Protein AF-A0A2N2M6B9-F1 (afdb_monomer_lite)

pLDDT: mean 83.72, std 13.04, range [45.19, 97.81]

Foldseek 3Di:
DDDDDDDDDDDDDDDDPVRVVVVCCVPVVVVVVVVVVVVVVVVVVCLVCLQPPACAFDPALDDDDQPPQAWFQDPPPRAIAHDDPPFPCPPQAGQDAGRHHRDTDRGDHDDPVVNNVRSVVRVVVVVPPPPPPPPDVVRVVVVVVVVVVVD

Sequence (151 aa):
SGEKFTTPARHMNFVSPEEEAAGMKNIVGPIILLLVGIMVVVGLAQFAVMRKRNPNGVAPGTQRNYGYAGGSICKHCGRPTPRHVWGFNIAIGKFDRCENCGKWSVMQAASYEILRAAEISEQTTESNNPNFNEKTDEEKLRELIDKSKYD

Secondary structure (DSSP, 8-state):
-PPPPPPPPPP-----HHHHHHHHHHHHHHHHHHHHHHHHHHHHHHHHHHHHS-SS-S-TTPPPP--TT-EEE-TTT--EEEPPTTSEE-SSSEEEE-TTT--EEEE--B-HHHHHHHHHHHHHHHHTS--TTS--HHHHHHHHHHHHT--

Structure (mmCIF, N/CA/C/O backbone):
data_AF-A0A2N2M6B9-F1
#
_entry.id   AF-A0A2N2M6B9-F1
#
loop_
_atom_site.group_PDB
_atom_site.id
_atom_site.type_symbol
_atom_site.label_atom_id
_atom_site.label_alt_id
_atom_site.label_comp_id
_atom_site.label_asym_id
_atom_site.label_entity_id
_atom_site.label_seq_id
_atom_site.pdbx_PDB_ins_code
_atom_site.Cartn_x
_atom_site.Cartn_y
_atom_site.Cartn_z
_atom_site.occupancy
_atom_site.B_iso_or_equiv
_atom_site.auth_seq_id
_atom_site.auth_comp_id
_atom_site.auth_asym_id
_atom_site.auth_atom_id
_atom_site.pdbx_PDB_model_num
ATOM 1 N N . SER A 1 1 ? -16.793 9.013 73.197 1.00 55.62 1 SER A N 1
ATOM 2 C CA . SER A 1 1 ? -17.872 9.893 72.711 1.00 55.62 1 SER A CA 1
ATOM 3 C C . SER A 1 1 ? -17.792 9.913 71.196 1.00 55.62 1 SER A C 1
ATOM 5 O O . SER A 1 1 ? -16.694 10.120 70.700 1.00 55.62 1 SER A O 1
ATOM 7 N N . GLY A 1 2 ? -18.861 9.570 70.474 1.00 71.81 2 GLY A N 1
ATOM 8 C CA . GLY A 1 2 ? -18.857 9.524 69.006 1.00 71.81 2 GLY A CA 1
ATOM 9 C C . GLY A 1 2 ? -19.469 10.796 68.430 1.00 71.81 2 GLY A C 1
ATOM 10 O O . GLY A 1 2 ? -20.611 11.113 68.753 1.00 71.81 2 GLY A O 1
ATOM 11 N N . GLU A 1 3 ? -18.717 11.518 67.606 1.00 75.06 3 GLU A N 1
ATOM 12 C CA . GLU A 1 3 ? -19.175 12.744 66.951 1.00 75.06 3 GLU A CA 1
ATOM 13 C C . GLU A 1 3 ? -19.820 12.401 65.600 1.00 75.06 3 GLU A C 1
ATOM 15 O O . GLU A 1 3 ? -19.272 11.624 64.816 1.00 75.06 3 GLU A O 1
AT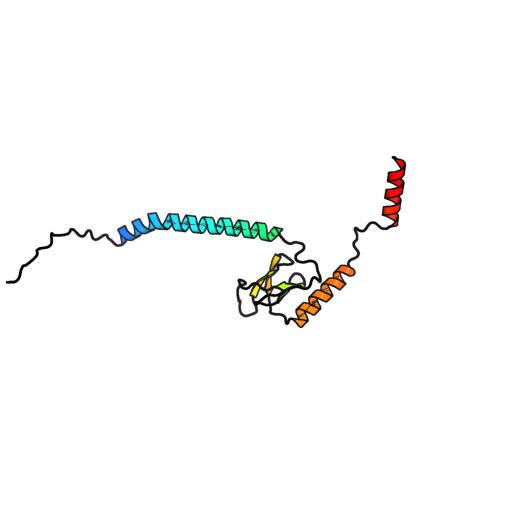OM 20 N N . LYS A 1 4 ? -21.025 12.923 65.346 1.00 79.88 4 LYS A N 1
ATOM 21 C CA . LYS A 1 4 ? -21.753 12.715 64.088 1.00 79.88 4 LYS A CA 1
ATOM 22 C C . LYS A 1 4 ? -21.614 13.962 63.225 1.00 79.88 4 LYS A C 1
ATOM 24 O O . LYS A 1 4 ? -22.068 15.029 63.623 1.00 79.88 4 LYS A O 1
ATOM 29 N N . PHE A 1 5 ? -21.064 13.803 62.027 1.00 78.38 5 PHE A N 1
ATOM 30 C CA . PHE A 1 5 ? -21.026 14.855 61.017 1.00 78.38 5 PHE A CA 1
ATOM 31 C C . PHE A 1 5 ? -22.211 14.692 60.065 1.00 78.38 5 PHE A C 1
ATOM 33 O O . PHE A 1 5 ? -22.353 13.662 59.405 1.00 78.38 5 PHE A O 1
ATOM 40 N N . THR A 1 6 ? -23.077 15.701 59.999 1.00 79.88 6 THR A N 1
ATOM 41 C CA . THR A 1 6 ? -24.170 15.768 59.027 1.00 79.88 6 THR A CA 1
ATOM 42 C C . THR A 1 6 ? -23.665 16.443 57.757 1.00 79.88 6 THR A C 1
ATOM 44 O O . THR A 1 6 ? -23.203 17.582 57.768 1.00 79.88 6 THR A O 1
ATOM 47 N N . THR A 1 7 ? -23.702 15.725 56.638 1.00 83.44 7 THR A N 1
ATOM 48 C CA . THR A 1 7 ? -23.338 16.284 55.332 1.00 83.44 7 THR A CA 1
ATOM 49 C C . THR A 1 7 ? -24.517 17.091 54.779 1.00 83.44 7 THR A C 1
ATOM 51 O O . THR A 1 7 ? -25.661 16.646 54.899 1.00 83.44 7 THR A O 1
ATOM 54 N N . PRO A 1 8 ? -24.281 18.268 54.173 1.00 85.19 8 PRO A N 1
ATOM 55 C CA . PRO A 1 8 ? -25.346 19.047 53.554 1.00 85.19 8 PRO A CA 1
ATOM 56 C C . PRO A 1 8 ? -25.994 18.271 52.403 1.00 85.19 8 PRO A C 1
ATOM 58 O O . PRO A 1 8 ? -25.311 17.590 51.632 1.00 85.19 8 PRO A O 1
ATOM 61 N N . ALA A 1 9 ? -27.318 18.391 52.288 1.00 83.56 9 ALA A N 1
ATOM 62 C CA . ALA A 1 9 ? -28.088 17.751 51.230 1.00 83.56 9 ALA A CA 1
ATOM 63 C C . ALA A 1 9 ? -27.604 18.234 49.853 1.00 83.56 9 ALA A C 1
ATOM 65 O O . ALA A 1 9 ? -27.517 19.437 49.602 1.00 83.56 9 ALA A O 1
ATOM 66 N N . ARG A 1 10 ? -27.279 17.296 48.957 1.00 85.88 10 ARG A N 1
ATOM 67 C CA . ARG A 1 10 ? -26.927 17.602 47.567 1.00 85.88 10 ARG A CA 1
ATOM 68 C C . ARG A 1 10 ? -28.112 17.317 46.662 1.00 85.88 10 ARG A C 1
ATOM 70 O O . ARG A 1 10 ? -28.660 16.219 46.689 1.00 85.88 10 ARG A O 1
ATOM 77 N N . HIS A 1 11 ? -28.458 18.287 45.826 1.00 83.81 11 HIS A N 1
ATOM 78 C CA . HIS A 1 11 ? -29.361 18.054 44.709 1.00 83.81 11 HIS A CA 1
ATOM 79 C C . HIS A 1 11 ? -28.624 17.257 43.635 1.00 83.81 11 HIS A C 1
ATOM 81 O O . HIS A 1 11 ? -27.579 17.685 43.146 1.00 83.81 11 HIS A O 1
ATOM 87 N N . MET A 1 12 ? -29.166 16.093 43.289 1.00 81.69 12 MET A N 1
ATOM 88 C CA . MET A 1 12 ? -28.725 15.324 42.133 1.00 81.69 12 MET A CA 1
ATOM 89 C C . MET A 1 12 ? -29.750 15.525 41.024 1.00 81.69 12 MET A C 1
ATOM 91 O O . MET A 1 12 ? -30.910 15.146 41.175 1.00 81.69 12 MET A O 1
ATOM 95 N N . ASN A 1 13 ? -29.322 16.160 39.935 1.00 81.69 13 ASN A N 1
ATOM 96 C CA . ASN A 1 13 ? -30.120 16.255 38.722 1.00 81.69 13 ASN A CA 1
ATOM 97 C C . ASN A 1 13 ? -29.827 15.009 37.895 1.00 81.69 13 ASN A C 1
ATOM 99 O O . ASN A 1 13 ? -28.758 14.894 37.298 1.00 81.69 13 ASN A O 1
ATOM 103 N N . PHE A 1 14 ? -30.757 14.062 37.920 1.00 84.56 14 PHE A N 1
ATOM 104 C CA . PHE A 1 14 ? -30.699 12.890 37.061 1.00 84.56 14 PHE A CA 1
ATOM 105 C C . PHE A 1 14 ? -31.186 13.304 35.680 1.00 84.56 14 PHE A C 1
ATOM 107 O O . PHE A 1 14 ? -32.337 13.705 35.519 1.00 84.56 14 PHE A O 1
ATOM 114 N N . VAL A 1 15 ? -30.273 13.275 34.717 1.00 86.31 15 VAL A N 1
ATOM 115 C CA . VAL A 1 15 ? -30.565 13.595 33.323 1.00 86.31 15 VAL A CA 1
ATOM 116 C C . VAL A 1 15 ? -31.123 12.341 32.664 1.00 86.31 15 VAL A C 1
ATOM 118 O O . VAL A 1 15 ? -30.683 11.226 32.956 1.00 86.31 15 VAL A O 1
ATOM 121 N N . SER A 1 16 ? -32.132 12.510 31.817 1.00 88.81 16 SER A N 1
ATOM 122 C CA . SER A 1 16 ? -32.703 11.385 31.081 1.00 88.81 16 SER A CA 1
ATOM 123 C C . SER A 1 16 ? -31.729 10.887 29.995 1.00 88.81 16 SER A C 1
ATOM 125 O O . SER A 1 16 ? -30.967 11.688 29.441 1.00 88.81 16 SER A O 1
ATOM 127 N N . PRO A 1 17 ? -31.730 9.587 29.644 1.00 86.31 17 PRO A N 1
ATOM 128 C CA . PRO A 1 17 ? -30.881 9.059 28.573 1.00 86.31 17 PRO A CA 1
ATOM 129 C C . PRO A 1 17 ? -31.068 9.788 27.234 1.00 86.31 17 PRO A C 1
ATOM 131 O O . PRO A 1 17 ? -30.128 9.912 26.448 1.00 86.31 17 PRO A O 1
ATOM 134 N N . GLU A 1 18 ? -32.274 10.291 26.967 1.00 87.56 18 GLU A N 1
ATOM 135 C CA . GLU A 1 18 ? -32.600 11.046 25.761 1.00 87.56 18 GLU A CA 1
ATOM 136 C C . GLU A 1 18 ? -31.902 12.416 25.736 1.00 87.56 18 GLU A C 1
ATOM 138 O O . GLU A 1 18 ? -31.375 12.825 24.697 1.00 87.56 18 GLU A O 1
ATOM 143 N N . GLU A 1 19 ? -31.853 13.108 26.877 1.00 86.69 19 GLU A N 1
ATOM 144 C CA . GLU A 1 19 ? -31.159 14.391 27.036 1.00 86.69 19 GLU A CA 1
ATOM 145 C C . GLU A 1 19 ? -29.635 14.226 26.957 1.00 86.69 19 GLU A C 1
ATOM 147 O O . GLU A 1 19 ? -28.959 15.020 26.293 1.00 86.69 19 GLU A O 1
ATOM 152 N N . GLU A 1 20 ? -29.090 13.162 27.554 1.00 86.44 20 GLU A N 1
ATOM 153 C CA . GLU A 1 20 ? -27.667 12.826 27.437 1.00 86.44 20 GLU A CA 1
ATOM 154 C C . GLU A 1 20 ? -27.284 12.515 25.986 1.00 86.44 20 GLU A C 1
ATOM 156 O O . GLU A 1 20 ? -26.296 13.046 25.467 1.00 86.44 20 GLU A O 1
ATOM 161 N N . ALA A 1 21 ? -28.088 11.704 25.292 1.00 87.75 21 ALA A N 1
ATOM 162 C CA . ALA A 1 21 ? -27.850 11.352 23.897 1.00 87.75 21 ALA A CA 1
ATOM 163 C C . ALA A 1 21 ? -27.935 12.575 22.971 1.00 87.75 21 ALA A C 1
ATOM 165 O O . ALA A 1 21 ? -27.116 12.717 22.057 1.00 87.75 21 ALA A O 1
ATOM 166 N N . ALA A 1 22 ? -28.889 13.479 23.209 1.00 88.19 22 ALA A N 1
ATOM 167 C CA . ALA A 1 22 ? -29.026 14.713 22.443 1.00 88.19 22 ALA A CA 1
ATOM 168 C C . ALA A 1 22 ? -27.815 15.641 22.637 1.00 88.19 22 ALA A C 1
ATOM 170 O O . ALA A 1 22 ? -27.248 16.128 21.653 1.00 88.19 22 ALA A O 1
ATOM 171 N N . GLY A 1 23 ? -27.376 15.840 23.885 1.00 87.31 23 GLY A N 1
ATOM 172 C CA . GLY A 1 23 ? -26.180 16.624 24.200 1.00 87.31 23 GLY A CA 1
ATOM 173 C C . GLY A 1 23 ? -24.919 16.026 23.574 1.00 87.31 23 GLY A C 1
ATOM 174 O O . GLY A 1 23 ? -24.168 16.721 22.885 1.00 87.31 23 GLY A O 1
ATOM 175 N N . MET A 1 24 ? -24.735 14.712 23.722 1.00 91.94 24 MET A N 1
ATOM 176 C CA . MET A 1 24 ? -23.613 13.979 23.139 1.00 91.94 24 MET A CA 1
ATOM 177 C C . MET A 1 24 ? -23.587 14.114 21.614 1.00 91.94 24 MET A C 1
ATOM 179 O O . MET A 1 24 ? -22.551 14.435 21.038 1.00 91.94 24 MET A O 1
ATOM 183 N N . LYS A 1 25 ? -24.728 13.923 20.942 1.00 94.56 25 LYS A N 1
ATOM 184 C CA . LYS A 1 25 ? -24.829 14.018 19.480 1.00 94.56 25 LYS A CA 1
ATOM 185 C C . LYS A 1 25 ? -24.473 15.413 18.969 1.00 94.56 25 LYS A C 1
ATOM 187 O O . LYS A 1 25 ? -23.769 15.523 17.967 1.00 94.56 25 LYS A O 1
ATOM 192 N N . ASN A 1 26 ? -24.927 16.462 19.649 1.00 93.50 26 ASN A N 1
ATOM 193 C CA . ASN A 1 26 ? -24.697 17.842 19.222 1.00 93.50 26 ASN A CA 1
ATOM 194 C C . ASN A 1 26 ? -23.243 18.294 19.407 1.00 93.50 26 ASN A C 1
ATOM 196 O O . ASN A 1 26 ? -22.783 19.162 18.669 1.00 93.50 26 ASN A O 1
ATOM 200 N N . ILE A 1 27 ? -22.513 17.697 20.353 1.00 92.81 27 ILE A N 1
ATOM 201 C CA . ILE A 1 27 ? -21.103 18.019 20.610 1.00 92.81 27 ILE A CA 1
ATOM 202 C C . ILE A 1 27 ? -20.178 17.089 19.818 1.00 92.81 27 ILE A C 1
ATOM 204 O O . ILE A 1 27 ? -19.312 17.542 19.074 1.00 92.81 27 ILE A O 1
ATOM 208 N N . VAL A 1 28 ? -20.364 15.776 19.945 1.00 96.25 28 VAL A N 1
ATOM 209 C CA . VAL A 1 28 ? -19.474 14.769 19.351 1.00 96.25 28 VAL A CA 1
ATOM 210 C C . VAL A 1 28 ? -19.726 14.609 17.852 1.00 96.25 28 VAL A C 1
ATOM 212 O O . VAL A 1 28 ? -18.781 14.420 17.087 1.00 96.25 28 VAL A O 1
ATOM 215 N N . GLY A 1 29 ? -20.977 14.741 17.405 1.00 96.31 29 GLY A N 1
ATOM 216 C CA . GLY A 1 29 ? -21.361 14.649 15.995 1.00 96.31 29 GLY A CA 1
ATOM 217 C C . GLY A 1 29 ? -20.556 15.561 15.060 1.00 96.31 29 GLY A C 1
ATOM 218 O O . GLY A 1 29 ? -19.939 15.041 14.127 1.00 96.31 29 GLY A O 1
ATOM 219 N N . PRO A 1 30 ? -20.499 16.890 15.283 1.00 96.81 30 PRO A N 1
ATOM 220 C CA . PRO A 1 30 ? -19.727 17.785 14.421 1.00 96.81 30 PRO A CA 1
ATOM 221 C C . PRO A 1 30 ? -18.219 17.518 14.482 1.00 96.81 30 PRO A C 1
ATOM 223 O O . PRO A 1 30 ? -17.545 17.661 13.465 1.00 96.81 30 PRO A O 1
ATOM 226 N N . ILE A 1 31 ? -17.686 17.078 15.628 1.00 97.25 31 ILE A N 1
ATOM 227 C CA . ILE A 1 31 ? -16.266 16.718 15.761 1.00 97.25 31 ILE A CA 1
ATOM 228 C C . ILE A 1 31 ? -15.945 15.497 14.893 1.00 97.25 31 ILE A C 1
ATOM 230 O O . ILE A 1 31 ? -14.998 15.533 14.109 1.00 97.25 31 ILE A O 1
ATOM 234 N N . ILE A 1 32 ? -16.751 14.434 14.983 1.00 97.06 32 ILE A N 1
ATOM 235 C CA . ILE A 1 32 ? -16.582 13.241 14.142 1.00 97.06 32 ILE A CA 1
ATOM 236 C C . ILE A 1 32 ? -16.720 13.614 12.666 1.00 97.06 32 ILE A C 1
ATOM 238 O O . ILE A 1 32 ? -15.896 13.199 11.854 1.00 97.06 32 ILE A O 1
ATOM 242 N N . LEU A 1 33 ? -17.722 14.421 12.314 1.00 97.06 33 LEU A N 1
ATOM 243 C CA . LEU A 1 33 ? -17.941 14.855 10.937 1.00 97.06 33 LEU A CA 1
ATOM 244 C C . LEU A 1 33 ? -16.743 15.641 10.387 1.00 97.06 33 LEU A C 1
ATOM 246 O O . LEU A 1 33 ? -16.306 15.376 9.269 1.00 97.06 33 LEU A O 1
ATOM 250 N N . LEU A 1 34 ? -16.176 16.558 11.175 1.00 97.69 34 LEU A N 1
ATOM 251 C CA . LEU A 1 34 ? -14.967 17.296 10.814 1.00 97.69 34 LEU A CA 1
ATOM 252 C C . LEU A 1 34 ? -13.786 16.342 10.591 1.00 97.69 34 LEU A C 1
ATOM 254 O O . LEU A 1 34 ? -13.112 16.432 9.567 1.00 97.69 34 LEU A O 1
ATOM 258 N N . LEU A 1 35 ? -13.549 15.414 11.522 1.00 97.81 35 LEU A N 1
ATOM 259 C CA . LEU A 1 35 ? -12.451 14.449 11.432 1.00 97.81 35 LEU A CA 1
ATOM 260 C C . LEU A 1 35 ? -12.576 13.568 10.187 1.00 97.81 35 LEU A C 1
ATOM 262 O O . LEU A 1 35 ? -11.623 13.451 9.416 1.00 97.81 35 LEU A O 1
ATOM 266 N N . VAL A 1 36 ? -13.761 13.002 9.951 1.00 97.50 36 VAL A N 1
ATOM 267 C CA . VAL A 1 36 ? -14.047 12.206 8.751 1.00 97.50 36 VAL A CA 1
ATOM 268 C C . VAL A 1 36 ? -13.877 13.060 7.494 1.00 97.50 36 VAL A C 1
ATOM 270 O O . VAL A 1 36 ? -13.249 12.612 6.536 1.00 97.50 36 VAL A O 1
ATOM 273 N N . GLY A 1 37 ? -14.356 14.305 7.507 1.00 97.81 37 GLY A N 1
ATOM 274 C CA . GLY A 1 37 ? -14.187 15.251 6.405 1.00 97.81 37 GLY A CA 1
ATOM 275 C C . GLY A 1 37 ? -12.717 15.492 6.059 1.00 97.81 37 GLY A C 1
ATOM 276 O O . GLY A 1 37 ? -12.329 15.365 4.897 1.00 97.81 37 GLY A O 1
ATOM 277 N N . ILE A 1 38 ? -11.874 15.756 7.062 1.00 97.69 38 ILE A N 1
ATOM 278 C CA . ILE A 1 38 ? -10.426 15.932 6.878 1.00 97.69 38 ILE A CA 1
ATOM 279 C C . ILE A 1 38 ? -9.794 14.651 6.320 1.00 97.69 38 ILE A C 1
ATOM 281 O O . ILE A 1 38 ? -9.031 14.722 5.355 1.00 97.69 38 ILE A O 1
ATOM 285 N N . MET A 1 39 ? -10.130 13.479 6.869 1.00 96.50 39 MET A N 1
ATOM 286 C CA . MET A 1 39 ? -9.601 12.199 6.382 1.00 96.50 39 MET A CA 1
ATOM 287 C C . MET A 1 39 ? -9.955 11.946 4.914 1.00 96.50 39 MET A C 1
ATOM 289 O O . MET A 1 39 ? -9.097 11.508 4.147 1.00 96.50 39 MET A O 1
ATOM 293 N N . VAL A 1 40 ? -11.188 12.254 4.503 1.00 96.56 40 VAL A N 1
ATOM 294 C CA . VAL A 1 40 ? -11.626 12.119 3.108 1.00 96.56 40 VAL A CA 1
ATOM 295 C C . VAL A 1 40 ? -10.846 13.069 2.202 1.00 96.56 40 VAL A C 1
ATOM 297 O O . VAL A 1 40 ? -10.308 12.630 1.187 1.00 96.56 40 VAL A O 1
ATOM 300 N N . VAL A 1 41 ? -10.723 14.349 2.571 1.00 96.50 41 VAL A N 1
ATOM 301 C CA . VAL A 1 41 ? -9.991 15.344 1.766 1.00 96.50 41 VAL A CA 1
ATOM 302 C C . VAL A 1 41 ? -8.524 14.949 1.605 1.00 96.50 41 VAL A C 1
ATOM 304 O O . VAL A 1 41 ? -8.011 14.920 0.484 1.00 96.50 41 VAL A O 1
ATOM 307 N N . VAL A 1 42 ? -7.853 14.588 2.701 1.00 94.50 42 VAL A N 1
ATOM 308 C CA . VAL A 1 42 ? -6.454 14.145 2.669 1.00 94.50 42 VAL A CA 1
ATOM 309 C C . VAL A 1 42 ? -6.314 12.859 1.856 1.00 94.50 42 VAL A C 1
ATOM 311 O O . VAL A 1 42 ? -5.418 12.769 1.019 1.00 94.50 42 VAL A O 1
ATOM 314 N N . GLY A 1 43 ? -7.210 11.886 2.036 1.00 89.81 43 GLY A N 1
ATOM 315 C CA . GLY A 1 43 ? -7.204 10.632 1.282 1.00 89.81 43 GLY A CA 1
ATOM 316 C C . GLY A 1 43 ? -7.346 10.847 -0.227 1.00 89.81 43 GLY A C 1
ATOM 317 O O . GLY A 1 43 ? -6.579 10.282 -1.008 1.00 89.81 43 GLY A O 1
ATOM 318 N N . LEU A 1 44 ? -8.265 11.720 -0.648 1.00 90.50 44 LEU A N 1
ATOM 319 C CA . LEU A 1 44 ? -8.451 12.082 -2.056 1.00 90.50 44 LEU A CA 1
ATOM 320 C C . LEU A 1 44 ? -7.237 12.828 -2.623 1.00 90.50 44 LEU A C 1
ATOM 322 O O . LEU A 1 44 ? -6.793 12.520 -3.732 1.00 90.50 44 LEU A O 1
ATOM 326 N N . ALA A 1 45 ? -6.663 13.765 -1.863 1.00 89.12 45 ALA A N 1
ATOM 327 C CA . ALA A 1 45 ? -5.458 14.485 -2.264 1.00 89.12 45 ALA A CA 1
ATOM 328 C C . ALA A 1 45 ? -4.259 13.536 -2.431 1.00 89.12 45 ALA A C 1
ATOM 330 O O . ALA A 1 45 ? -3.590 13.564 -3.466 1.00 89.12 45 ALA A O 1
ATOM 331 N N . GLN A 1 46 ? -4.026 12.642 -1.463 1.00 83.00 46 GLN A N 1
ATOM 332 C CA . GLN A 1 46 ? -2.988 11.611 -1.541 1.00 83.00 46 GLN A CA 1
ATOM 333 C C . GLN A 1 46 ? -3.208 10.705 -2.754 1.00 83.00 46 GLN A C 1
ATOM 335 O O . GLN A 1 46 ? -2.283 10.495 -3.535 1.00 83.00 46 GLN A O 1
ATOM 340 N N . PHE A 1 47 ? -4.436 10.240 -2.986 1.00 81.00 47 PHE A N 1
ATOM 341 C CA . PHE A 1 47 ? -4.766 9.409 -4.142 1.00 81.00 47 PHE A CA 1
ATOM 342 C C . PHE A 1 47 ? -4.481 10.115 -5.480 1.00 81.00 47 PHE A C 1
ATOM 344 O O . PHE A 1 47 ? -3.887 9.520 -6.387 1.00 81.00 47 PHE A O 1
ATOM 351 N N . ALA A 1 48 ? -4.840 11.397 -5.600 1.0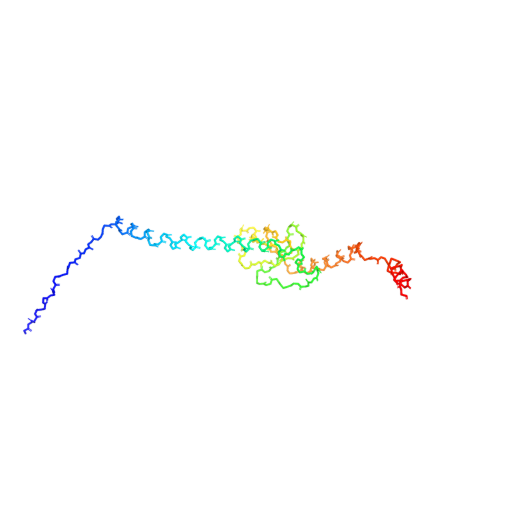0 83.00 48 ALA A N 1
ATOM 352 C CA . ALA A 1 48 ? -4.585 12.199 -6.794 1.00 83.00 48 ALA A CA 1
ATOM 353 C C . ALA A 1 48 ? -3.083 12.432 -7.041 1.00 83.00 48 ALA A C 1
ATOM 355 O O . ALA A 1 48 ? -2.612 12.272 -8.171 1.00 83.00 48 ALA A O 1
ATOM 356 N N . VAL A 1 49 ? -2.317 12.757 -5.992 1.00 78.38 49 VAL A N 1
ATOM 357 C CA . VAL A 1 49 ? -0.857 12.941 -6.070 1.00 78.38 49 VAL A CA 1
ATOM 358 C C . VAL A 1 49 ? -0.167 11.625 -6.412 1.00 78.38 49 VAL A C 1
ATOM 360 O O . VAL A 1 49 ? 0.652 11.572 -7.328 1.00 78.38 49 VAL A O 1
ATOM 363 N N . MET A 1 50 ? -0.531 10.540 -5.730 1.00 72.31 50 MET A N 1
ATOM 364 C CA . MET A 1 50 ? 0.038 9.216 -5.956 1.00 72.31 50 MET A CA 1
ATOM 365 C C . MET A 1 50 ? -0.178 8.766 -7.402 1.00 72.31 50 MET A C 1
ATOM 367 O O . MET A 1 50 ? 0.780 8.293 -8.014 1.00 72.31 50 MET A O 1
ATOM 371 N N . ARG A 1 51 ? -1.365 8.981 -7.991 1.00 66.75 51 ARG A N 1
ATOM 372 C CA . ARG A 1 51 ? -1.646 8.649 -9.402 1.00 66.75 51 ARG A CA 1
ATOM 373 C C . ARG A 1 51 ? -0.682 9.327 -10.385 1.00 66.75 51 ARG A C 1
ATOM 375 O O . ARG A 1 51 ? -0.327 8.702 -11.377 1.00 66.75 51 ARG A O 1
ATOM 382 N N . LYS A 1 52 ? -0.238 10.559 -10.112 1.00 59.94 52 LYS A N 1
ATOM 383 C CA . LYS A 1 52 ? 0.706 11.293 -10.977 1.00 59.94 52 LYS A CA 1
ATOM 384 C C . LYS A 1 52 ? 2.175 10.916 -10.752 1.00 59.94 52 LYS A C 1
ATOM 386 O O . LYS A 1 52 ? 3.001 11.205 -11.609 1.00 59.94 52 LYS A O 1
ATOM 391 N N . ARG A 1 53 ? 2.521 10.307 -9.611 1.00 56.38 53 ARG A N 1
ATOM 392 C CA . ARG A 1 53 ? 3.908 10.304 -9.125 1.00 56.38 53 ARG A CA 1
ATOM 393 C C . ARG A 1 53 ? 4.856 9.281 -9.756 1.00 56.38 53 ARG A C 1
ATOM 395 O O . ARG A 1 53 ? 6.026 9.396 -9.458 1.00 56.38 53 ARG A O 1
ATOM 402 N N . ASN A 1 54 ? 4.442 8.325 -10.592 1.00 56.94 54 ASN A N 1
ATOM 403 C CA . ASN A 1 54 ? 5.411 7.377 -11.179 1.00 56.94 54 ASN A CA 1
ATOM 404 C C . ASN A 1 54 ? 4.925 6.750 -12.496 1.00 56.94 54 ASN A C 1
ATOM 406 O O . ASN A 1 54 ? 4.387 5.644 -12.479 1.00 56.94 54 ASN A O 1
ATOM 410 N N . PRO A 1 55 ? 5.129 7.409 -13.648 1.00 52.56 55 PRO A N 1
ATOM 411 C CA . PRO A 1 55 ? 5.191 6.697 -14.921 1.00 52.56 55 PRO A CA 1
ATOM 412 C C . PRO A 1 55 ? 6.486 5.866 -15.041 1.00 52.56 55 PRO A C 1
ATOM 414 O O . PRO A 1 55 ? 6.460 4.805 -15.653 1.00 52.56 55 PRO A O 1
ATOM 417 N N . ASN A 1 56 ? 7.572 6.289 -14.373 1.00 53.66 56 ASN A N 1
ATOM 418 C CA . ASN A 1 56 ? 8.898 5.659 -14.417 1.00 53.66 56 ASN A CA 1
ATOM 419 C C . ASN A 1 56 ? 9.433 5.382 -13.001 1.00 53.66 56 ASN A C 1
ATOM 421 O O . ASN A 1 56 ? 10.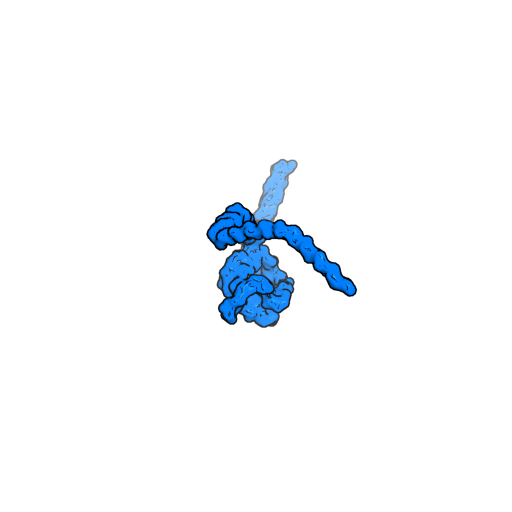479 5.903 -12.615 1.00 53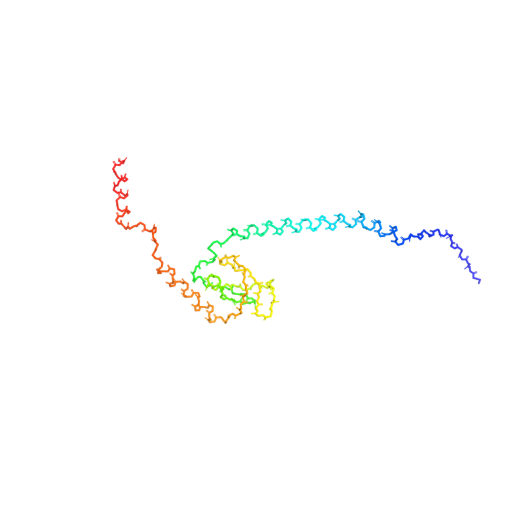.66 56 ASN A O 1
ATOM 425 N N . GLY A 1 57 ? 8.711 4.595 -12.193 1.00 65.44 57 GLY A N 1
ATOM 426 C CA . GLY A 1 57 ? 9.290 4.095 -10.939 1.00 65.44 57 GLY A CA 1
ATOM 427 C C . GLY A 1 57 ? 10.641 3.405 -11.193 1.00 65.44 57 GLY A C 1
ATOM 428 O O . GLY A 1 57 ? 10.842 2.888 -12.293 1.00 65.44 57 GLY A O 1
ATOM 429 N N . VAL A 1 58 ? 11.535 3.476 -10.191 1.00 75.44 58 VAL A N 1
ATOM 430 C CA . VAL A 1 58 ? 12.936 2.987 -10.124 1.00 75.44 58 VAL A CA 1
ATOM 431 C C . VAL A 1 58 ? 13.504 2.492 -11.457 1.00 75.44 58 VAL A C 1
ATOM 433 O O . VAL A 1 58 ? 13.045 1.459 -11.952 1.00 75.44 58 VAL A O 1
ATOM 436 N N . ALA A 1 59 ? 14.537 3.170 -11.976 1.00 80.62 59 ALA A N 1
ATOM 437 C CA . ALA A 1 59 ? 15.173 2.864 -13.263 1.00 80.62 59 ALA A CA 1
ATOM 438 C C . ALA A 1 59 ? 15.319 1.342 -13.490 1.00 80.62 59 ALA A C 1
ATOM 440 O O . ALA A 1 59 ? 15.786 0.640 -12.577 1.00 80.62 59 ALA A O 1
ATOM 441 N N . PRO A 1 60 ? 14.843 0.806 -14.628 1.00 82.75 60 PRO A N 1
ATOM 442 C CA . PRO A 1 60 ? 14.852 -0.632 -14.863 1.00 82.75 60 PRO A CA 1
ATOM 443 C C . PRO A 1 60 ? 16.250 -1.249 -14.697 1.00 82.75 60 PRO A C 1
ATOM 445 O O . PRO A 1 60 ? 17.282 -0.643 -14.972 1.00 82.75 60 PRO A O 1
ATOM 448 N N . GLY A 1 61 ? 16.278 -2.435 -14.089 1.00 80.00 61 GLY A N 1
ATOM 449 C CA . GLY A 1 61 ? 17.502 -3.140 -13.709 1.00 80.00 61 GLY A CA 1
ATOM 450 C C . GLY A 1 61 ? 18.322 -2.524 -12.576 1.00 80.00 61 GLY A C 1
ATOM 451 O O . GLY A 1 61 ? 19.364 -3.064 -12.217 1.00 80.00 61 GLY A O 1
ATOM 452 N N . THR A 1 62 ? 17.853 -1.455 -11.932 1.00 85.06 62 THR A N 1
ATOM 453 C CA . THR A 1 62 ? 18.423 -1.051 -10.641 1.00 85.06 62 THR A CA 1
ATOM 454 C C . THR A 1 62 ? 18.164 -2.150 -9.614 1.00 85.06 62 THR A C 1
ATOM 456 O O . THR A 1 62 ? 17.021 -2.562 -9.411 1.00 85.06 62 THR A O 1
ATOM 459 N N . GLN A 1 63 ? 19.217 -2.591 -8.930 1.00 85.44 63 GLN A N 1
ATOM 460 C CA . GLN A 1 63 ? 19.126 -3.527 -7.814 1.00 85.44 63 GLN A CA 1
ATOM 461 C C . GLN A 1 63 ? 18.309 -2.906 -6.671 1.00 85.44 63 GLN A C 1
ATOM 463 O O . GLN A 1 63 ? 18.683 -1.878 -6.106 1.00 85.44 63 GLN A O 1
ATOM 468 N N . ARG A 1 64 ? 17.181 -3.535 -6.316 1.00 87.31 64 ARG A N 1
ATOM 469 C CA . ARG A 1 64 ? 16.252 -3.018 -5.299 1.00 87.31 64 ARG A CA 1
ATOM 470 C C . ARG A 1 64 ? 16.467 -3.695 -3.948 1.00 87.31 64 ARG A C 1
ATOM 472 O O . ARG A 1 64 ? 16.957 -4.829 -3.858 1.00 87.31 64 ARG A O 1
ATOM 479 N N . ASN A 1 65 ? 16.074 -2.985 -2.890 1.00 88.62 65 ASN A N 1
ATOM 480 C CA . ASN A 1 65 ? 15.881 -3.544 -1.556 1.00 88.62 65 ASN A CA 1
ATOM 481 C C . ASN A 1 65 ? 14.382 -3.780 -1.341 1.00 88.62 65 ASN A C 1
ATOM 483 O O . ASN A 1 65 ? 13.581 -2.856 -1.435 1.00 88.62 65 ASN A O 1
ATOM 487 N N . TYR A 1 66 ? 14.016 -5.027 -1.058 1.00 90.56 66 TYR A N 1
ATOM 488 C CA . TYR A 1 66 ? 12.624 -5.453 -0.936 1.00 90.56 66 TYR A CA 1
ATOM 489 C C . TYR A 1 66 ? 12.069 -5.375 0.495 1.00 90.56 66 TYR A C 1
ATOM 491 O O . TYR A 1 66 ? 10.900 -5.689 0.716 1.00 90.56 66 TYR A O 1
ATOM 499 N N . GLY A 1 67 ? 12.883 -4.948 1.466 1.00 89.00 67 GLY A N 1
ATOM 500 C CA . GLY A 1 67 ? 12.488 -4.803 2.864 1.00 89.00 67 GLY A CA 1
ATOM 501 C C . GLY A 1 67 ? 11.969 -6.097 3.505 1.00 89.00 67 GLY A C 1
ATOM 502 O O . GLY A 1 67 ? 12.089 -7.194 2.962 1.00 89.00 67 GLY A O 1
ATOM 503 N N . TYR A 1 68 ? 11.354 -5.961 4.682 1.00 89.56 68 TYR A N 1
ATOM 504 C CA . TYR A 1 68 ? 10.868 -7.101 5.473 1.00 89.56 68 TYR A CA 1
ATOM 505 C C . TYR A 1 68 ? 9.690 -7.842 4.843 1.00 89.56 68 TYR A C 1
ATOM 507 O O . TYR A 1 68 ? 9.560 -9.053 4.993 1.00 89.56 68 TYR A O 1
ATOM 515 N N . ALA A 1 69 ? 8.819 -7.126 4.132 1.00 91.06 69 ALA A N 1
ATOM 516 C CA . ALA A 1 69 ? 7.692 -7.741 3.443 1.00 91.06 69 ALA A CA 1
ATOM 517 C C . ALA A 1 69 ? 8.109 -8.384 2.106 1.00 91.06 69 ALA A C 1
ATOM 519 O O . ALA A 1 69 ? 7.283 -9.041 1.473 1.00 91.06 69 ALA A O 1
ATOM 520 N N . GLY A 1 70 ? 9.375 -8.284 1.694 1.00 93.88 70 GLY A N 1
ATOM 521 C CA . GLY A 1 70 ? 9.886 -8.899 0.473 1.00 93.88 70 GLY A CA 1
ATOM 522 C C . GLY A 1 70 ? 9.289 -8.301 -0.803 1.00 93.88 70 GLY A C 1
ATOM 523 O O . GLY A 1 70 ? 8.573 -7.302 -0.784 1.00 93.88 70 GLY A O 1
ATOM 524 N N . GLY A 1 71 ? 9.598 -8.916 -1.943 1.00 94.50 71 GLY A N 1
ATOM 525 C CA . GLY A 1 71 ? 9.194 -8.417 -3.256 1.00 94.50 71 GLY A CA 1
ATOM 526 C C . GLY A 1 71 ? 8.121 -9.262 -3.926 1.00 94.50 71 GLY A C 1
ATOM 527 O O . GLY A 1 71 ? 7.793 -10.370 -3.496 1.00 94.50 71 GLY A O 1
ATOM 528 N N . SER A 1 72 ? 7.579 -8.714 -5.005 1.00 95.75 72 SER A N 1
ATOM 529 C CA . SER A 1 72 ? 6.669 -9.394 -5.920 1.00 95.75 72 SER A CA 1
ATOM 530 C C . SER A 1 72 ? 6.944 -8.973 -7.357 1.00 95.75 72 SER A C 1
ATOM 532 O O . SER A 1 72 ? 7.534 -7.921 -7.596 1.00 95.75 72 SER A O 1
ATOM 534 N N . ILE A 1 73 ? 6.463 -9.763 -8.314 1.00 94.62 73 ILE A N 1
ATOM 535 C CA . ILE A 1 73 ? 6.382 -9.347 -9.714 1.00 94.62 73 ILE A CA 1
ATOM 536 C C . ILE A 1 73 ? 4.984 -8.778 -9.962 1.00 94.62 73 ILE A C 1
ATOM 538 O O . ILE A 1 73 ? 3.976 -9.450 -9.729 1.00 94.62 73 ILE A O 1
ATOM 542 N N . CYS A 1 74 ? 4.899 -7.525 -10.411 1.00 92.62 74 CYS A N 1
ATOM 543 C CA . CYS A 1 74 ? 3.608 -6.899 -10.678 1.00 92.62 74 CYS A CA 1
ATOM 544 C C . CYS A 1 74 ? 2.934 -7.528 -11.909 1.00 92.62 74 CYS A C 1
ATOM 546 O O . CYS A 1 74 ? 3.505 -7.520 -12.994 1.00 92.62 74 CYS A O 1
ATOM 548 N N . LYS A 1 75 ? 1.674 -7.968 -11.789 1.00 92.19 75 LYS A N 1
ATOM 549 C CA . LYS A 1 75 ? 0.907 -8.548 -12.913 1.00 92.19 75 LYS A CA 1
ATOM 550 C C . LYS A 1 75 ? 0.557 -7.549 -14.021 1.00 92.19 75 LYS A C 1
ATOM 552 O O . LYS A 1 75 ? 0.216 -7.962 -15.120 1.00 92.19 75 LYS A O 1
ATOM 557 N N . HIS A 1 76 ? 0.617 -6.245 -13.735 1.00 90.00 76 HIS A N 1
ATOM 558 C CA . HIS A 1 76 ? 0.259 -5.205 -14.706 1.00 90.00 76 HIS A CA 1
ATOM 559 C C . HIS A 1 76 ? 1.431 -4.726 -15.555 1.00 90.00 76 HIS A C 1
ATOM 561 O O . HIS A 1 76 ? 1.219 -4.379 -16.709 1.00 90.00 76 HIS A O 1
ATOM 567 N N . CYS A 1 77 ? 2.633 -4.630 -14.981 1.00 87.62 77 CYS A N 1
ATOM 568 C CA . CYS A 1 77 ? 3.815 -4.149 -15.704 1.00 87.62 77 CYS A CA 1
ATOM 569 C C . CYS A 1 77 ? 4.934 -5.186 -15.830 1.00 87.62 77 CYS A C 1
ATOM 571 O O . CYS A 1 77 ? 5.915 -4.904 -16.499 1.00 87.62 77 CYS A O 1
ATOM 573 N N . GLY A 1 78 ? 4.829 -6.351 -15.183 1.00 89.62 78 GLY A N 1
ATOM 574 C CA . GLY A 1 78 ? 5.851 -7.405 -15.222 1.00 89.62 78 GLY A CA 1
ATOM 575 C C . GLY A 1 78 ? 7.127 -7.091 -14.435 1.00 89.62 78 GLY A C 1
ATOM 576 O O . GLY A 1 78 ? 8.027 -7.919 -14.371 1.00 89.62 78 GLY A O 1
ATOM 577 N N . ARG A 1 79 ? 7.206 -5.913 -13.812 1.00 90.44 79 ARG A N 1
ATOM 578 C CA . ARG A 1 79 ? 8.406 -5.418 -13.132 1.00 90.44 79 ARG A CA 1
ATOM 579 C C . ARG A 1 79 ? 8.449 -5.868 -11.666 1.00 90.44 79 ARG A C 1
ATOM 581 O O . ARG A 1 79 ? 7.395 -5.837 -11.007 1.00 90.44 79 ARG A O 1
ATOM 588 N N . PRO A 1 80 ? 9.620 -6.245 -11.120 1.00 93.31 80 PRO A N 1
ATOM 589 C CA . PRO A 1 80 ? 9.767 -6.518 -9.700 1.00 93.31 80 PRO A CA 1
ATOM 590 C C . PRO A 1 80 ? 9.549 -5.243 -8.873 1.00 93.31 80 PRO A C 1
ATOM 592 O O . PRO A 1 80 ? 10.020 -4.154 -9.204 1.00 93.31 80 PRO A O 1
ATOM 595 N N . THR A 1 81 ? 8.779 -5.369 -7.796 1.00 92.19 81 THR A N 1
ATOM 596 C CA . THR A 1 81 ? 8.338 -4.259 -6.941 1.00 92.19 81 THR A CA 1
ATOM 597 C C . THR A 1 81 ? 8.310 -4.718 -5.478 1.00 92.19 81 THR A C 1
ATOM 599 O O . THR A 1 81 ? 7.9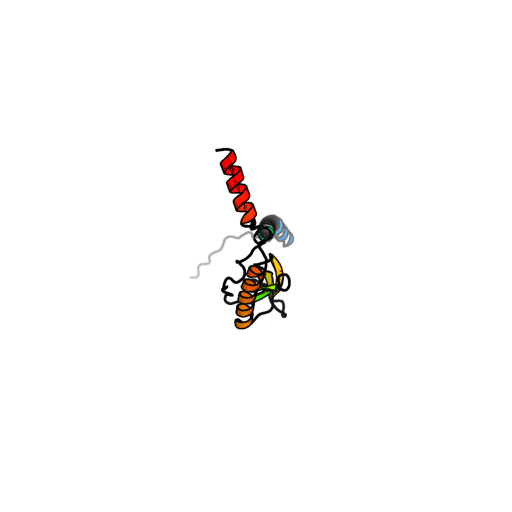61 -5.878 -5.214 1.00 92.19 81 THR A O 1
ATOM 602 N N . PRO A 1 82 ? 8.694 -3.865 -4.511 1.00 92.38 82 PRO A N 1
ATOM 603 C CA . PRO A 1 82 ? 8.580 -4.204 -3.097 1.00 92.38 82 PRO A CA 1
ATOM 604 C C . PRO A 1 82 ? 7.114 -4.339 -2.686 1.00 92.38 82 PRO A C 1
ATOM 606 O O . PRO A 1 82 ? 6.234 -3.671 -3.226 1.00 92.38 82 PRO A O 1
ATOM 609 N N . ARG A 1 83 ? 6.857 -5.229 -1.728 1.00 93.75 83 ARG A N 1
ATOM 610 C CA . ARG A 1 83 ? 5.567 -5.319 -1.044 1.00 93.75 83 ARG A CA 1
ATOM 611 C C . ARG A 1 83 ? 5.636 -4.449 0.198 1.00 93.75 83 ARG A C 1
ATOM 613 O O . ARG A 1 83 ? 6.557 -4.589 0.998 1.00 93.75 83 ARG A O 1
ATOM 620 N N . HIS A 1 84 ? 4.652 -3.591 0.406 1.00 91.44 84 HIS A N 1
ATOM 621 C CA . HIS A 1 84 ? 4.623 -2.728 1.574 1.00 91.44 84 HIS A CA 1
ATOM 622 C C . HIS A 1 84 ? 4.085 -3.467 2.802 1.00 91.44 84 HIS A C 1
ATOM 624 O O . HIS A 1 84 ? 3.202 -4.337 2.736 1.00 91.44 84 HIS A O 1
ATOM 630 N N . VAL A 1 85 ? 4.586 -3.075 3.974 1.00 91.44 85 VAL A N 1
ATOM 631 C CA . VAL A 1 85 ? 4.125 -3.617 5.260 1.00 91.44 85 VAL A CA 1
ATOM 632 C C . VAL A 1 85 ? 2.634 -3.324 5.462 1.00 91.44 85 VAL A C 1
ATOM 634 O O . VAL A 1 85 ? 1.897 -4.222 5.867 1.00 91.44 85 VAL A O 1
ATOM 637 N N . TRP A 1 86 ? 2.175 -2.136 5.054 1.00 89.12 86 TRP A N 1
ATOM 638 C CA . TRP A 1 86 ? 0.775 -1.698 5.128 1.00 89.12 86 TRP A CA 1
ATOM 639 C C . TRP A 1 86 ? -0.134 -2.236 4.008 1.00 89.12 86 TRP A C 1
ATOM 641 O O . TRP A 1 86 ? -1.325 -1.936 4.004 1.00 89.12 86 TRP A O 1
ATOM 651 N N . GLY A 1 87 ? 0.385 -3.022 3.057 1.00 88.81 87 GLY A N 1
ATOM 652 C CA . GLY A 1 87 ? -0.450 -3.680 2.048 1.00 88.81 87 GLY A CA 1
ATOM 653 C C . GLY A 1 87 ? -1.412 -4.688 2.689 1.00 88.81 87 GLY A C 1
ATOM 654 O O . GLY A 1 87 ? -1.004 -5.458 3.569 1.00 88.81 87 GLY A O 1
ATOM 655 N N . PHE A 1 88 ? -2.668 -4.709 2.238 1.00 94.62 88 PHE A N 1
ATOM 656 C CA . PHE A 1 88 ? -3.729 -5.532 2.826 1.00 94.62 88 PHE A CA 1
ATOM 657 C C . PHE A 1 88 ? -3.484 -7.020 2.563 1.00 94.62 88 PHE A C 1
ATOM 659 O O . PHE A 1 88 ? -3.381 -7.439 1.413 1.00 94.62 88 PHE A O 1
ATOM 666 N N . ASN A 1 89 ? -3.415 -7.847 3.604 1.00 94.81 89 ASN A N 1
ATOM 667 C CA . ASN A 1 89 ? -3.296 -9.296 3.429 1.00 94.81 89 ASN A CA 1
ATOM 668 C C . ASN A 1 89 ? -4.661 -9.882 3.037 1.00 94.81 89 ASN A C 1
ATOM 670 O O . ASN A 1 89 ? -5.605 -9.804 3.816 1.00 94.81 89 ASN A O 1
ATOM 674 N N . ILE A 1 90 ? -4.760 -10.483 1.850 1.00 95.12 90 ILE A N 1
ATOM 675 C CA . ILE A 1 90 ? -6.016 -11.025 1.295 1.00 95.12 90 ILE A CA 1
ATOM 676 C C . ILE A 1 90 ? -5.933 -12.539 1.036 1.00 95.12 90 ILE A C 1
ATOM 678 O O . ILE A 1 90 ? -6.472 -13.041 0.054 1.00 95.12 90 ILE A O 1
ATOM 682 N N . ALA A 1 91 ? -5.211 -13.264 1.898 1.00 92.50 91 ALA A N 1
ATOM 683 C CA . ALA A 1 91 ? -4.904 -14.704 1.834 1.00 92.50 91 ALA A CA 1
ATOM 684 C C . ALA A 1 91 ? -4.034 -15.159 0.642 1.00 92.50 91 ALA A C 1
ATOM 686 O O . ALA A 1 91 ? -3.019 -15.815 0.845 1.00 92.50 91 ALA A O 1
ATOM 687 N N . ILE A 1 92 ? -4.364 -14.767 -0.590 1.00 93.00 92 ILE A N 1
ATOM 688 C CA . ILE A 1 92 ? -3.628 -15.144 -1.815 1.00 93.00 92 ILE A CA 1
ATOM 689 C C . ILE A 1 92 ? -2.403 -14.259 -2.104 1.00 93.00 92 ILE A C 1
ATOM 691 O O . ILE A 1 92 ? -1.744 -14.411 -3.134 1.00 93.00 92 ILE A O 1
ATOM 695 N N . GLY A 1 93 ? -2.121 -13.298 -1.226 1.00 92.44 93 GLY A N 1
ATOM 696 C CA . GLY A 1 93 ? -1.064 -12.304 -1.363 1.00 92.44 93 GLY A CA 1
ATOM 697 C C . GLY A 1 93 ? -1.415 -11.009 -0.635 1.00 92.44 93 GLY A C 1
ATOM 698 O O . GLY A 1 93 ? -2.365 -10.954 0.150 1.00 92.44 93 GLY A O 1
ATOM 699 N N . LYS A 1 94 ? -0.648 -9.956 -0.917 1.00 94.56 94 LYS A N 1
ATOM 700 C CA . LYS A 1 94 ? -0.931 -8.597 -0.443 1.00 94.56 94 LYS A CA 1
ATOM 701 C C . LYS A 1 94 ? -1.627 -7.801 -1.541 1.00 94.56 94 LYS A C 1
ATOM 703 O O . LYS A 1 94 ? -1.104 -7.725 -2.645 1.00 94.56 94 LYS A O 1
ATOM 708 N N . PHE A 1 95 ? -2.787 -7.218 -1.268 1.00 95.31 95 PHE A N 1
ATOM 709 C CA . PHE A 1 95 ? -3.376 -6.212 -2.142 1.00 95.31 95 PHE A CA 1
ATOM 710 C C . PHE A 1 95 ? -2.689 -4.878 -1.875 1.00 95.31 95 PHE A C 1
ATOM 712 O O . PHE A 1 95 ? -2.834 -4.288 -0.801 1.00 95.31 95 PHE A O 1
ATOM 719 N N . ASP A 1 96 ? -1.884 -4.454 -2.838 1.00 92.88 96 ASP A N 1
ATOM 720 C CA . ASP A 1 96 ? -0.968 -3.339 -2.670 1.00 92.88 96 ASP A CA 1
ATOM 721 C C . ASP A 1 96 ? -0.769 -2.596 -3.996 1.00 92.88 96 ASP A C 1
ATOM 723 O O . ASP A 1 96 ? -1.095 -3.089 -5.084 1.00 92.88 96 ASP A O 1
ATOM 727 N N . ARG A 1 97 ? -0.252 -1.375 -3.904 1.00 89.12 97 ARG A N 1
ATOM 728 C CA . ARG A 1 97 ? 0.013 -0.509 -5.042 1.00 89.12 97 ARG A CA 1
ATOM 729 C C . ARG A 1 97 ? 1.432 -0.728 -5.557 1.00 89.12 97 ARG A C 1
ATOM 731 O O . ARG A 1 97 ? 2.394 -0.602 -4.812 1.00 89.12 97 ARG A O 1
ATOM 738 N N . CYS A 1 98 ? 1.571 -0.992 -6.853 1.00 89.50 98 CYS A N 1
ATOM 739 C CA . CYS A 1 98 ? 2.878 -1.118 -7.493 1.00 89.50 98 CYS A CA 1
ATOM 740 C C . CYS A 1 98 ? 3.609 0.228 -7.543 1.00 89.50 98 CYS A C 1
ATOM 742 O O . CYS A 1 98 ? 3.048 1.219 -8.012 1.00 89.50 98 CYS A O 1
ATOM 744 N N . GLU A 1 99 ? 4.876 0.253 -7.128 1.00 85.69 99 GLU A N 1
ATOM 745 C CA . GLU A 1 99 ? 5.713 1.460 -7.180 1.00 85.69 99 GLU A CA 1
ATOM 746 C C . GLU A 1 99 ? 6.141 1.834 -8.605 1.00 85.69 99 GLU A C 1
ATOM 748 O O . GLU A 1 99 ? 6.398 3.006 -8.880 1.00 85.69 99 GLU A O 1
ATOM 753 N N . ASN A 1 100 ? 6.171 0.851 -9.513 1.00 86.94 100 ASN A N 1
ATOM 754 C CA . ASN A 1 100 ? 6.611 1.031 -10.896 1.00 86.94 100 ASN A CA 1
ATOM 755 C C . ASN A 1 100 ? 5.511 1.641 -11.775 1.00 86.94 100 ASN A C 1
ATOM 757 O O . ASN A 1 100 ? 5.742 2.662 -12.410 1.00 86.94 100 ASN A O 1
ATOM 761 N N . CYS A 1 101 ? 4.320 1.025 -11.813 1.00 84.56 101 CYS A N 1
ATOM 762 C CA . CYS A 1 101 ? 3.209 1.455 -12.680 1.00 84.56 101 CYS A CA 1
ATOM 763 C C . CYS A 1 101 ? 2.061 2.154 -11.937 1.00 84.56 101 CYS A C 1
ATOM 765 O O . CYS A 1 101 ? 1.082 2.573 -12.554 1.00 84.56 101 CYS A O 1
ATOM 767 N N . GLY A 1 102 ? 2.114 2.219 -10.604 1.00 84.25 102 GLY A N 1
ATOM 768 C CA . GLY A 1 102 ? 1.114 2.896 -9.782 1.00 84.25 102 GLY A CA 1
ATOM 769 C C . GLY A 1 102 ? -0.246 2.197 -9.670 1.00 84.25 102 GLY A C 1
ATOM 770 O O . GLY A 1 102 ? -1.113 2.720 -8.963 1.00 84.25 102 GLY A O 1
ATOM 771 N N . LYS A 1 103 ? -0.449 1.055 -10.341 1.00 87.62 103 LYS A N 1
ATOM 772 C CA . LYS A 1 103 ? -1.692 0.269 -10.305 1.00 87.62 103 LYS A CA 1
ATOM 773 C C . LYS A 1 103 ? -1.751 -0.613 -9.058 1.00 87.62 103 LYS A C 1
ATOM 775 O O . LYS A 1 103 ? -0.732 -1.120 -8.592 1.00 87.62 103 LYS A O 1
ATOM 780 N N . TRP A 1 104 ? -2.960 -0.823 -8.550 1.00 91.50 104 TRP A N 1
ATOM 781 C CA . TRP A 1 104 ? -3.224 -1.770 -7.470 1.00 91.50 104 TRP A CA 1
ATOM 782 C C . TRP A 1 104 ? -3.307 -3.196 -8.019 1.00 91.50 104 TRP A C 1
ATOM 784 O O . TRP A 1 104 ? -3.894 -3.432 -9.079 1.00 91.50 104 TRP A O 1
ATOM 794 N N . SER A 1 105 ? -2.695 -4.148 -7.321 1.00 92.38 105 SER A N 1
ATOM 795 C CA . SER A 1 105 ? -2.696 -5.560 -7.703 1.00 92.38 105 SER A CA 1
ATOM 796 C C . SER A 1 105 ? -2.553 -6.451 -6.481 1.00 92.38 105 SER A C 1
ATOM 798 O O . SER A 1 105 ? -2.008 -6.056 -5.453 1.00 92.38 105 SER A O 1
ATOM 800 N N . VAL A 1 106 ? -2.973 -7.704 -6.634 1.00 95.56 106 VAL A N 1
ATOM 801 C CA . VAL A 1 106 ? -2.552 -8.779 -5.738 1.00 95.56 106 VAL A CA 1
ATOM 802 C C . VAL A 1 106 ? -1.075 -9.076 -5.998 1.00 95.56 106 VAL A C 1
ATOM 804 O O . VAL A 1 106 ? -0.705 -9.496 -7.096 1.00 95.56 106 VAL A O 1
ATOM 807 N N . MET A 1 107 ? -0.242 -8.828 -4.994 1.00 95.06 107 MET A N 1
ATOM 808 C CA . MET A 1 107 ? 1.199 -9.044 -4.973 1.00 95.06 107 MET A CA 1
ATOM 809 C C . MET A 1 107 ? 1.532 -10.329 -4.216 1.00 95.06 107 MET A C 1
ATOM 811 O O . MET A 1 107 ? 1.409 -10.413 -2.988 1.00 95.06 107 MET A O 1
ATOM 815 N N . GLN A 1 108 ? 1.961 -11.338 -4.967 1.00 95.00 108 GLN A N 1
ATOM 816 C CA . GLN A 1 108 ? 2.427 -12.613 -4.428 1.00 95.00 108 GLN A CA 1
ATOM 817 C C . GLN A 1 108 ? 3.909 -12.523 -4.075 1.00 95.00 108 GLN A C 1
ATOM 819 O O . GLN A 1 108 ? 4.671 -11.856 -4.770 1.00 95.00 108 GLN A O 1
ATOM 824 N N . ALA A 1 109 ? 4.308 -13.167 -2.978 1.00 94.88 109 ALA A N 1
ATOM 825 C CA . ALA A 1 109 ? 5.711 -13.214 -2.590 1.00 94.88 109 ALA A CA 1
ATOM 826 C C . ALA A 1 109 ? 6.521 -13.921 -3.682 1.00 94.88 109 ALA A C 1
ATOM 828 O O . ALA A 1 109 ? 6.181 -15.036 -4.070 1.00 94.88 109 ALA A O 1
ATOM 829 N N . ALA A 1 110 ? 7.589 -13.282 -4.143 1.00 95.25 110 ALA A N 1
ATOM 830 C CA . ALA A 1 110 ? 8.597 -13.915 -4.979 1.00 95.25 110 ALA A CA 1
ATOM 831 C C . ALA A 1 110 ? 9.858 -14.169 -4.147 1.00 95.25 110 ALA A C 1
ATOM 833 O O . ALA A 1 110 ? 10.183 -13.390 -3.246 1.00 95.25 110 ALA A O 1
ATOM 834 N N . SER A 1 111 ? 10.565 -15.263 -4.441 1.00 94.56 111 SER A N 1
ATOM 835 C CA . SER A 1 111 ? 11.877 -15.505 -3.845 1.00 94.56 111 SER A CA 1
ATOM 836 C C . SER A 1 111 ? 12.876 -14.450 -4.319 1.00 94.56 111 SER A C 1
ATOM 838 O O . SER A 1 111 ? 12.725 -13.848 -5.385 1.00 94.56 111 SER A O 1
ATOM 840 N N . TYR A 1 112 ? 13.917 -14.228 -3.523 1.00 92.44 112 TYR A N 1
ATOM 841 C CA . TYR A 1 112 ? 14.944 -13.241 -3.839 1.00 92.44 112 TYR A CA 1
ATOM 842 C C . TYR A 1 112 ? 15.646 -13.524 -5.175 1.00 92.44 112 TYR A C 1
ATOM 844 O O . TYR A 1 112 ? 15.855 -12.601 -5.953 1.00 92.44 112 TYR A O 1
ATOM 852 N N . GLU A 1 113 ? 15.922 -14.795 -5.475 1.00 93.38 113 GLU A N 1
ATOM 853 C CA . GLU A 1 113 ? 16.521 -15.227 -6.746 1.00 93.38 113 GLU A CA 1
ATOM 854 C C . GLU A 1 113 ? 15.668 -14.815 -7.955 1.00 93.38 113 GLU A C 1
ATOM 856 O O . GLU A 1 113 ? 16.176 -14.256 -8.924 1.00 93.38 113 GLU A O 1
ATOM 861 N N . ILE A 1 114 ? 14.345 -15.010 -7.873 1.00 94.62 114 ILE A N 1
ATOM 862 C CA . ILE A 1 114 ? 13.409 -14.615 -8.938 1.00 94.62 114 ILE A CA 1
ATOM 863 C C . ILE A 1 114 ? 13.418 -13.096 -9.118 1.00 94.62 114 ILE A C 1
ATOM 865 O O . ILE A 1 114 ? 13.406 -12.602 -10.243 1.00 94.62 114 ILE A O 1
ATOM 869 N N . LEU A 1 115 ? 13.449 -12.348 -8.015 1.00 94.12 115 LEU A N 1
ATOM 870 C CA . LEU A 1 115 ? 13.480 -10.888 -8.050 1.00 94.12 115 LEU A CA 1
ATOM 871 C C . LEU A 1 115 ? 14.780 -10.364 -8.673 1.00 94.12 115 LEU A C 1
ATOM 873 O O . LEU A 1 115 ? 14.726 -9.444 -9.485 1.00 94.12 115 LEU A O 1
ATOM 877 N N . ARG A 1 116 ? 15.927 -10.977 -8.356 1.00 92.75 116 ARG A N 1
ATOM 878 C CA . ARG A 1 116 ? 17.225 -10.645 -8.964 1.00 92.75 116 ARG A CA 1
ATOM 879 C C . ARG A 1 116 ? 17.265 -10.970 -10.452 1.00 92.75 116 ARG A C 1
ATOM 881 O O . ARG A 1 116 ? 17.671 -10.124 -11.243 1.00 92.75 116 ARG A O 1
ATOM 888 N N . ALA A 1 117 ? 16.787 -12.146 -10.849 1.00 91.81 117 ALA A N 1
ATOM 889 C CA . ALA A 1 117 ? 16.685 -12.508 -12.260 1.00 91.81 117 ALA A CA 1
ATOM 890 C C . ALA A 1 117 ? 15.778 -11.533 -13.033 1.00 91.81 117 ALA A C 1
ATOM 892 O O . ALA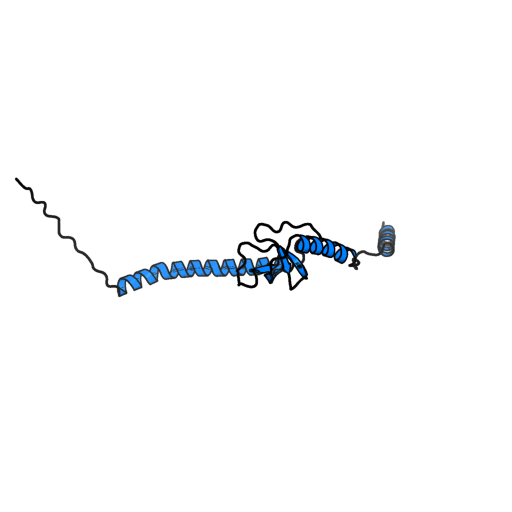 A 1 117 ? 16.120 -11.105 -14.135 1.00 91.81 117 ALA A O 1
ATOM 893 N N . ALA A 1 118 ? 14.654 -11.126 -12.431 1.00 91.00 118 ALA A N 1
ATOM 894 C CA . ALA A 1 118 ? 13.742 -10.157 -13.026 1.00 91.00 118 ALA A CA 1
ATOM 895 C C . ALA A 1 118 ? 14.393 -8.772 -13.187 1.00 91.00 118 ALA A C 1
ATOM 897 O O . ALA A 1 118 ? 14.257 -8.165 -14.245 1.00 91.00 118 ALA A O 1
ATOM 898 N N . GLU A 1 119 ? 15.144 -8.287 -12.195 1.00 91.25 119 GLU A N 1
ATOM 899 C CA . GLU A 1 119 ? 15.915 -7.038 -12.310 1.00 91.25 119 GLU A CA 1
ATOM 900 C C . GLU A 1 119 ? 16.914 -7.090 -13.472 1.00 91.25 119 GLU A C 1
ATOM 902 O O . GLU A 1 119 ? 16.944 -6.183 -14.297 1.00 91.25 119 GLU A O 1
ATOM 907 N N . ILE A 1 120 ? 17.684 -8.171 -13.602 1.00 89.06 120 ILE A N 1
ATOM 908 C CA . ILE A 1 120 ? 18.643 -8.321 -14.709 1.00 89.06 120 ILE A CA 1
ATOM 909 C C . ILE A 1 120 ? 17.910 -8.327 -16.062 1.00 89.06 120 ILE A C 1
ATOM 911 O O . ILE A 1 120 ? 18.355 -7.687 -17.014 1.00 89.06 120 ILE A O 1
ATOM 915 N N . SER A 1 121 ? 16.749 -8.989 -16.141 1.00 86.81 121 SER A N 1
ATOM 916 C CA . SER A 1 121 ? 15.935 -9.022 -17.364 1.00 86.81 121 SER A CA 1
ATOM 917 C C . SER A 1 121 ? 15.336 -7.661 -17.747 1.00 86.81 121 SER A C 1
ATOM 919 O O . SER A 1 121 ? 15.131 -7.381 -18.928 1.00 86.81 121 SER A O 1
ATOM 921 N N . GLU A 1 122 ? 15.086 -6.779 -16.774 1.00 84.69 122 GLU A N 1
ATOM 922 C CA . GLU A 1 122 ? 14.673 -5.402 -17.056 1.00 84.69 122 GLU A CA 1
ATOM 923 C C . GLU A 1 122 ? 15.782 -4.630 -17.787 1.00 84.69 122 GLU A C 1
ATOM 925 O O . GLU A 1 122 ? 15.508 -3.932 -18.762 1.00 84.69 122 GLU A O 1
ATOM 930 N N . GLN A 1 123 ? 17.029 -4.798 -17.340 1.00 78.12 123 GLN A N 1
ATOM 931 C CA . GLN A 1 123 ? 18.219 -4.140 -17.890 1.00 78.12 123 GLN A CA 1
ATOM 932 C C . GLN A 1 123 ? 18.455 -4.521 -19.360 1.00 78.12 123 GLN A C 1
ATOM 934 O O . GLN A 1 123 ? 18.728 -3.665 -20.203 1.00 78.12 123 GLN A O 1
ATOM 939 N N . THR A 1 124 ? 18.307 -5.808 -19.689 1.00 67.81 124 THR A N 1
ATOM 940 C CA . THR A 1 124 ? 18.466 -6.309 -21.063 1.00 67.81 124 THR A CA 1
ATOM 941 C C . THR A 1 124 ? 17.324 -5.881 -21.979 1.00 67.81 124 THR A C 1
ATOM 943 O O . THR A 1 124 ? 17.544 -5.676 -23.172 1.00 67.81 124 THR A O 1
ATOM 946 N N . THR A 1 125 ? 16.114 -5.717 -21.443 1.00 66.81 125 THR A N 1
ATOM 947 C CA . THR A 1 125 ? 14.955 -5.255 -22.218 1.00 66.81 125 THR A CA 1
ATOM 948 C C . THR A 1 125 ? 15.056 -3.764 -22.541 1.00 66.81 125 THR A C 1
ATOM 950 O O . THR A 1 125 ? 14.740 -3.362 -23.657 1.00 66.81 125 THR A O 1
ATOM 953 N N . GLU A 1 126 ? 15.543 -2.939 -21.610 1.00 60.91 126 GLU A N 1
ATOM 954 C CA . GLU A 1 126 ? 15.713 -1.500 -21.850 1.00 60.91 126 GLU A CA 1
ATOM 955 C C . GLU A 1 126 ? 16.901 -1.194 -22.770 1.00 60.91 126 GLU A C 1
ATOM 957 O O . GLU A 1 126 ? 16.802 -0.321 -23.625 1.00 60.91 126 GLU A O 1
ATOM 962 N N . SER A 1 127 ? 17.968 -1.995 -22.693 1.00 56.84 127 SER A N 1
ATOM 963 C CA . SER A 1 127 ? 19.109 -1.917 -23.619 1.00 56.84 127 SER A CA 1
ATOM 964 C C . SER A 1 127 ? 18.741 -2.315 -25.059 1.00 56.84 127 SER A C 1
ATOM 966 O O . SER A 1 127 ? 19.417 -1.917 -26.001 1.00 56.84 127 SER A O 1
ATOM 968 N N . ASN A 1 128 ? 17.667 -3.093 -25.236 1.00 52.41 128 ASN A N 1
ATOM 969 C CA . ASN A 1 128 ? 17.134 -3.512 -26.536 1.00 52.41 128 ASN A CA 1
ATOM 970 C C . ASN A 1 128 ? 15.956 -2.658 -27.022 1.00 52.41 128 ASN A C 1
ATOM 972 O O . ASN A 1 128 ? 15.397 -2.953 -28.078 1.00 52.41 128 ASN A O 1
ATOM 976 N N . ASN A 1 129 ? 15.552 -1.625 -26.279 1.00 48.06 129 ASN A N 1
ATOM 977 C CA . ASN A 1 129 ? 14.598 -0.650 -26.782 1.00 48.06 129 ASN A CA 1
ATOM 978 C C . ASN A 1 129 ? 15.412 0.446 -27.481 1.00 48.06 129 ASN A C 1
ATOM 980 O O . ASN A 1 129 ? 15.983 1.289 -26.784 1.00 48.06 129 ASN A O 1
ATOM 984 N N . PRO A 1 130 ? 15.553 0.426 -28.823 1.00 45.59 130 PRO A N 1
ATOM 985 C CA . PRO A 1 130 ? 16.293 1.469 -29.506 1.00 45.59 130 PRO A CA 1
ATOM 986 C C . PRO A 1 130 ? 15.628 2.788 -29.143 1.00 45.59 130 PRO A C 1
ATOM 988 O O . PRO A 1 130 ? 14.419 2.968 -29.306 1.00 45.59 130 PRO A O 1
ATOM 991 N N . ASN A 1 131 ? 16.417 3.691 -28.579 1.00 45.19 131 ASN A N 1
ATOM 992 C CA . ASN A 1 131 ? 15.984 5.034 -28.277 1.00 45.19 131 ASN A CA 1
ATOM 993 C C . ASN A 1 131 ? 15.625 5.690 -29.619 1.00 45.19 131 ASN A C 1
ATOM 995 O O . ASN A 1 131 ? 16.487 6.229 -30.301 1.00 45.19 131 ASN A O 1
ATOM 999 N N . PHE A 1 132 ? 14.357 5.613 -30.036 1.00 51.81 132 PHE A N 1
ATOM 1000 C CA . PHE A 1 132 ? 13.863 6.178 -31.302 1.00 51.81 132 PHE A CA 1
ATOM 1001 C C . PHE A 1 132 ? 14.051 7.704 -31.393 1.00 51.81 132 PHE A C 1
ATOM 1003 O O . PHE A 1 132 ? 13.729 8.305 -32.412 1.00 51.81 132 PHE A O 1
ATOM 1010 N N . ASN A 1 133 ? 14.544 8.334 -30.323 1.00 53.38 133 ASN A N 1
ATOM 1011 C CA . ASN A 1 133 ? 14.803 9.762 -30.219 1.00 53.38 133 ASN A CA 1
ATOM 1012 C C . ASN A 1 133 ? 16.300 10.100 -30.109 1.00 53.38 133 ASN A C 1
ATOM 1014 O O . ASN A 1 133 ? 16.667 11.263 -29.941 1.00 53.38 133 ASN A O 1
ATOM 1018 N N . GLU A 1 134 ? 17.186 9.106 -30.187 1.00 53.34 134 GLU A N 1
ATOM 1019 C CA . GLU A 1 134 ? 18.603 9.377 -30.379 1.00 53.34 134 GLU A CA 1
ATOM 1020 C C . GLU A 1 134 ? 18.812 9.692 -31.859 1.00 53.34 134 GLU A C 1
ATOM 1022 O O . GLU A 1 134 ? 18.920 8.792 -32.690 1.00 53.34 134 GLU A O 1
ATOM 1027 N N . LYS A 1 135 ? 18.783 10.995 -32.187 1.00 56.84 135 LYS A N 1
ATOM 1028 C CA . LYS A 1 135 ? 19.131 11.505 -33.520 1.00 56.84 135 LYS A CA 1
ATOM 1029 C C . LYS A 1 135 ? 20.372 10.766 -34.000 1.00 56.84 135 LYS A C 1
ATOM 1031 O O . LYS A 1 135 ? 21.387 10.747 -33.293 1.00 56.84 135 LYS A O 1
ATOM 1036 N N . THR A 1 136 ? 20.264 10.155 -35.173 1.00 67.75 136 THR A N 1
ATOM 1037 C CA . THR A 1 136 ? 21.387 9.446 -35.791 1.00 67.75 136 THR A CA 1
ATOM 1038 C C . THR A 1 136 ? 22.586 10.388 -35.893 1.00 67.75 136 THR A C 1
ATOM 1040 O O . THR A 1 136 ? 22.418 11.606 -36.003 1.00 67.75 136 THR A O 1
ATOM 1043 N N . ASP A 1 137 ? 23.806 9.858 -35.839 1.00 70.19 137 ASP A N 1
ATOM 1044 C CA . ASP A 1 137 ? 25.012 10.700 -35.877 1.00 70.19 137 ASP A CA 1
ATOM 1045 C C . ASP A 1 137 ? 25.050 11.597 -37.131 1.00 70.19 137 ASP A C 1
ATOM 1047 O O . ASP A 1 137 ? 25.501 12.739 -37.070 1.00 70.19 137 ASP A O 1
ATOM 1051 N N . GLU A 1 138 ? 24.446 11.129 -38.225 1.00 69.62 138 GLU A N 1
ATOM 1052 C CA . GLU A 1 138 ? 24.165 11.876 -39.457 1.00 69.62 138 GLU A CA 1
ATOM 1053 C C . GLU A 1 138 ? 23.271 13.114 -39.242 1.00 69.62 138 GLU A C 1
ATOM 1055 O O . GLU A 1 138 ? 23.558 14.191 -39.764 1.00 69.62 138 GLU A O 1
ATOM 1060 N N . GLU A 1 139 ? 22.192 13.006 -38.462 1.00 74.19 139 GLU A N 1
ATOM 1061 C CA . GLU A 1 139 ? 21.318 14.144 -38.144 1.00 74.19 139 GLU A CA 1
ATOM 1062 C C . GLU A 1 139 ? 22.007 15.155 -37.223 1.00 74.19 139 GLU A C 1
ATOM 1064 O O . GLU A 1 139 ? 21.861 16.361 -37.426 1.00 74.19 139 GLU A O 1
ATOM 1069 N N . LYS A 1 140 ? 22.812 14.682 -36.261 1.00 77.81 140 LYS A N 1
ATOM 1070 C CA . LYS A 1 140 ? 23.632 15.556 -35.403 1.00 77.81 140 LYS A CA 1
ATOM 1071 C C . LYS A 1 140 ? 24.679 16.316 -36.226 1.00 77.81 140 LYS A C 1
ATOM 1073 O O . LYS A 1 140 ? 24.868 17.513 -36.018 1.00 77.81 140 LYS A O 1
ATOM 1078 N N . LEU A 1 141 ? 25.326 15.647 -37.184 1.00 78.44 141 LEU A N 1
ATOM 1079 C CA . LEU A 1 141 ? 26.279 16.258 -38.118 1.00 78.44 141 LEU A CA 1
ATOM 1080 C C . LEU A 1 141 ? 25.616 17.332 -38.991 1.00 78.44 141 LEU A C 1
ATOM 1082 O O . LEU A 1 141 ? 26.169 18.420 -39.138 1.00 78.44 141 LEU A O 1
ATOM 1086 N N . ARG A 1 142 ? 24.415 17.072 -39.521 1.00 82.12 142 ARG A N 1
ATOM 1087 C CA . ARG A 1 142 ? 23.662 18.057 -40.320 1.00 82.12 142 ARG A CA 1
ATOM 1088 C C . ARG A 1 142 ? 23.271 19.290 -39.512 1.00 82.12 142 ARG A C 1
ATOM 1090 O O . ARG A 1 142 ? 23.429 20.404 -39.998 1.00 82.12 142 ARG A O 1
ATOM 1097 N N . GLU A 1 143 ? 22.826 19.104 -38.274 1.00 81.81 143 GLU A N 1
ATOM 1098 C CA . GLU A 1 143 ? 22.435 20.206 -37.387 1.00 81.81 143 GLU A CA 1
ATOM 1099 C C . GLU A 1 143 ? 23.638 21.088 -36.999 1.00 81.81 143 GLU A C 1
ATOM 1101 O O . GLU A 1 143 ? 23.514 22.310 -36.923 1.00 81.81 143 GLU A O 1
ATOM 1106 N N . LEU A 1 144 ? 24.826 20.494 -36.827 1.00 83.19 144 LEU A N 1
ATOM 1107 C CA . LEU A 1 144 ? 26.076 21.234 -36.608 1.00 83.19 144 LEU A CA 1
ATOM 1108 C C . LEU A 1 144 ? 26.512 22.032 -37.847 1.00 83.19 144 LEU A C 1
ATOM 1110 O O . LEU A 1 144 ? 26.947 23.176 -37.710 1.00 83.19 144 LEU A O 1
ATOM 1114 N N . ILE A 1 145 ? 26.363 21.460 -39.047 1.00 83.62 145 ILE A N 1
ATOM 1115 C CA . ILE A 1 145 ? 26.660 22.149 -40.312 1.00 83.62 145 ILE A CA 1
ATOM 1116 C C . ILE A 1 145 ? 25.697 23.326 -40.519 1.00 83.62 145 ILE A C 1
ATOM 1118 O O . ILE A 1 145 ? 26.146 24.430 -40.830 1.00 83.62 145 ILE A O 1
ATOM 1122 N N . ASP A 1 146 ? 24.397 23.133 -40.286 1.00 82.62 146 ASP A N 1
ATOM 1123 C CA . ASP A 1 146 ? 23.406 24.208 -40.404 1.00 82.62 146 ASP A CA 1
ATOM 1124 C C . ASP A 1 146 ? 23.656 25.328 -39.392 1.00 82.62 146 ASP A C 1
ATOM 1126 O O . ASP A 1 146 ? 23.542 26.502 -39.738 1.00 82.62 146 ASP A O 1
ATOM 1130 N N . LYS A 1 147 ? 24.066 24.994 -38.163 1.00 84.00 147 LYS A N 1
ATOM 1131 C CA . LYS A 1 147 ? 24.415 25.996 -37.152 1.00 84.00 147 LYS A CA 1
ATOM 1132 C C . LYS A 1 147 ? 25.630 26.833 -37.562 1.00 84.00 147 LYS A C 1
ATOM 1134 O O . LYS A 1 147 ? 25.610 28.040 -37.366 1.00 84.00 147 LYS A O 1
ATOM 1139 N N . SER A 1 148 ? 26.626 26.222 -38.210 1.00 77.75 148 SER A N 1
ATOM 1140 C CA . SER A 1 148 ? 27.817 26.928 -38.713 1.00 77.75 148 SER A CA 1
ATOM 1141 C C . SER A 1 148 ? 27.556 27.858 -39.904 1.00 77.75 148 SER A C 1
ATOM 1143 O O . SER A 1 148 ? 28.422 28.640 -40.269 1.00 77.75 148 SER A O 1
ATOM 1145 N N . LYS A 1 149 ? 26.380 27.771 -40.537 1.00 76.81 149 LYS A N 1
ATOM 1146 C CA . LYS A 1 149 ? 26.006 28.606 -41.688 1.00 76.81 149 LYS A CA 1
ATOM 1147 C C . LYS A 1 149 ? 25.485 29.992 -41.286 1.00 76.81 149 LYS A C 1
ATOM 1149 O O . LYS A 1 149 ? 25.394 30.872 -42.141 1.00 76.81 149 LYS A O 1
ATOM 1154 N N . TYR A 1 150 ? 25.087 30.155 -40.025 1.00 70.50 150 TYR A N 1
ATOM 1155 C CA . TYR A 1 150 ? 24.512 31.393 -39.488 1.00 70.50 150 TYR A CA 1
ATOM 1156 C C . TYR A 1 150 ? 25.422 32.097 -38.466 1.00 70.50 150 TYR A C 1
ATOM 1158 O O . TYR A 1 150 ? 25.025 33.146 -37.957 1.00 70.50 150 TYR A O 1
ATOM 1166 N N . ASP A 1 151 ? 26.606 31.535 -38.203 1.00 54.75 151 ASP A N 1
ATOM 1167 C CA . ASP A 1 151 ? 27.756 32.202 -37.572 1.00 54.75 151 ASP A CA 1
ATOM 1168 C C . ASP A 1 151 ? 28.701 32.739 -38.666 1.00 54.75 151 ASP A C 1
ATOM 1170 O O . ASP A 1 151 ? 29.298 33.820 -38.458 1.00 54.75 151 ASP A O 1
#

Radius of gyration: 31.99 Å; chains: 1; bounding box: 60×48×114 Å